Protein AF-A0A087TTB3-F1 (afdb_monomer)

Solvent-accessible surface area (backbone atoms only — not comparable to full-atom values): 8493 Å² total; per-residue (Å²): 136,81,89,88,79,89,84,83,78,87,80,83,87,81,91,74,94,68,97,67,87,77,75,78,73,73,73,84,65,72,71,76,80,82,55,79,74,49,55,67,72,63,52,69,73,44,97,72,84,51,72,76,58,62,71,29,44,90,64,84,72,95,67,77,92,67,62,81,82,71,54,82,77,71,82,74,89,53,65,51,75,45,59,45,86,87,81,62,46,74,76,45,75,53,63,60,77,79,79,76,83,78,82,81,81,79,84,81,82,86,82,86,81,133

Nearest PDB structures (foldseek):
  7ok7-assembly1_I  TM=8.679E-01  e=2.928E-04  Homo sapiens

Organism: Stegodyphus mimosarum (NCBI:txid407821)

Secondary structure (DSSP, 8-state):
------------------------------GGGGSPPPPHHHHHT-SS--HHHHTT--S--SS-SS-GGG-TT-----EEEEE-TTT--EEEEEEPPPPPPP------------

pLDDT: mean 76.35, std 22.62, range [35.94, 98.19]

Sequence (114 aa):
MSVVKNANVLNSSSKKKSGGI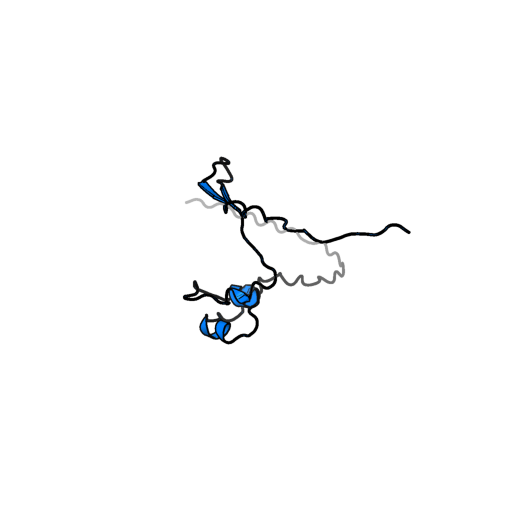LRQAKSRRDQSAESDPITEEELLQKDVITPDDVLRLNRVTENYLCSPEANVYDIDFTRFKIRDMETGTVLFEIAKPPPPPEDDDTDDRDQDQE

Foldseek 3Di:
DDDDDDDDDDDDDDDDDDDDPPPPPPPPPPPLPPDAADDLVNLLPDPDDDPSNVSSHPDDDPDDSDDPVVPPVPDDDFKDWDADPPPRHTPDIDGDDDDDDDPPPPDDDDDDDD

Mean predicted aligned error: 17.3 Å

Structure (mmCIF, N/CA/C/O backbone):
data_AF-A0A087TTB3-F1
#
_entry.id   AF-A0A087TTB3-F1
#
loop_
_atom_site.group_PDB
_atom_site.id
_atom_site.type_symbol
_atom_site.label_atom_id
_atom_site.label_alt_id
_atom_site.label_comp_id
_atom_site.label_asym_id
_atom_site.label_entity_id
_atom_site.label_seq_id
_atom_site.pdbx_PDB_ins_code
_atom_site.Cartn_x
_atom_site.Cartn_y
_atom_site.Cartn_z
_atom_site.occupancy
_atom_site.B_iso_or_equiv
_atom_site.auth_seq_id
_atom_site.auth_comp_id
_atom_site.auth_asym_id
_atom_site.auth_atom_id
_atom_site.pdbx_PDB_model_num
ATOM 1 N N . MET A 1 1 ? -15.311 41.468 -43.338 1.00 39.25 1 MET A N 1
ATOM 2 C CA . MET A 1 1 ? -16.358 41.334 -44.375 1.00 39.25 1 MET A CA 1
ATOM 3 C C . MET A 1 1 ? -16.418 39.875 -44.792 1.00 39.25 1 MET A C 1
ATOM 5 O O . MET A 1 1 ? -15.359 39.264 -44.837 1.00 39.25 1 MET A O 1
ATOM 9 N N . SER A 1 2 ? -17.633 39.376 -45.061 1.00 41.62 2 SER A N 1
ATOM 10 C CA . SER A 1 2 ? -17.994 37.995 -45.462 1.00 41.62 2 SER A CA 1
ATOM 11 C C . SER A 1 2 ? -17.975 37.002 -44.289 1.00 41.62 2 SER A C 1
ATOM 13 O O . SER A 1 2 ? -16.911 36.585 -43.864 1.00 41.62 2 SER A O 1
ATOM 15 N N . VAL A 1 3 ? -19.063 36.664 -43.580 1.00 45.19 3 VAL A N 1
ATOM 16 C CA . VAL A 1 3 ? -20.457 36.299 -43.935 1.00 45.19 3 VAL A CA 1
ATOM 17 C C . VAL A 1 3 ? -20.524 35.205 -44.996 1.00 45.19 3 VAL A C 1
ATOM 19 O O . VAL A 1 3 ? -20.258 35.509 -46.147 1.00 45.19 3 VAL A O 1
ATOM 22 N N . VAL A 1 4 ? -20.882 33.975 -44.596 1.00 41.38 4 VAL A N 1
ATOM 23 C CA . VAL A 1 4 ? -21.897 33.043 -45.159 1.00 41.38 4 VAL A CA 1
ATOM 24 C C . VAL A 1 4 ? -21.717 31.666 -44.482 1.00 41.38 4 VAL A C 1
ATOM 26 O O . VAL A 1 4 ? -20.588 31.296 -44.207 1.00 41.38 4 VAL A O 1
ATOM 29 N N . LYS A 1 5 ? -22.694 30.797 -44.205 1.00 47.00 5 LYS A N 1
ATOM 30 C CA . LYS A 1 5 ? -24.166 30.792 -44.208 1.00 47.00 5 LYS A CA 1
ATOM 31 C C . LYS A 1 5 ? -24.556 29.544 -43.391 1.00 47.00 5 LYS A C 1
ATOM 33 O O . LYS A 1 5 ? -24.145 28.442 -43.744 1.00 47.00 5 LYS A O 1
ATOM 38 N N . ASN A 1 6 ? -25.359 29.712 -42.342 1.00 36.62 6 ASN A N 1
ATOM 39 C CA . ASN A 1 6 ? -26.064 28.604 -41.697 1.00 36.62 6 ASN A CA 1
ATOM 40 C C . ASN A 1 6 ? -27.129 28.074 -42.663 1.00 36.62 6 ASN A C 1
ATOM 42 O O . ASN A 1 6 ? -28.019 28.823 -43.069 1.00 36.62 6 ASN A O 1
ATOM 46 N N . ALA A 1 7 ? -27.052 26.792 -43.010 1.00 46.09 7 ALA A N 1
ATOM 47 C CA . ALA A 1 7 ? -28.119 26.094 -43.712 1.00 46.09 7 ALA A CA 1
ATOM 48 C C . ALA A 1 7 ? -29.037 25.434 -42.678 1.00 46.09 7 ALA A C 1
ATOM 50 O O . ALA A 1 7 ? -28.731 24.391 -42.109 1.00 46.09 7 ALA A O 1
ATOM 51 N N . ASN A 1 8 ? -30.159 26.100 -42.423 1.00 40.03 8 ASN A N 1
ATOM 52 C CA . ASN A 1 8 ? -31.279 25.570 -41.668 1.00 40.03 8 ASN A CA 1
ATOM 53 C C . ASN A 1 8 ? -32.090 24.675 -42.620 1.00 40.03 8 ASN A C 1
ATOM 55 O O . ASN A 1 8 ? -32.730 25.187 -43.538 1.00 40.03 8 ASN A O 1
ATOM 59 N N . VAL A 1 9 ? -32.041 23.354 -42.442 1.00 45.38 9 VAL A N 1
ATOM 60 C CA . VAL A 1 9 ? -32.955 22.431 -43.129 1.00 45.38 9 VAL A CA 1
ATOM 61 C C . VAL A 1 9 ? -34.023 22.012 -42.129 1.00 45.38 9 VAL A C 1
ATOM 63 O O . VAL A 1 9 ? -33.831 21.118 -41.310 1.00 45.38 9 VAL A O 1
ATOM 66 N N . LEU A 1 10 ? -35.163 22.692 -42.209 1.00 42.84 10 LEU A N 1
ATOM 67 C CA . LEU A 1 10 ? -36.430 22.197 -41.693 1.00 42.84 10 LEU A CA 1
ATOM 68 C C . LEU A 1 10 ? -36.913 21.111 -42.658 1.00 42.84 10 LEU A C 1
ATOM 70 O O . LEU A 1 10 ? -37.182 21.409 -43.820 1.00 42.84 10 LEU A O 1
ATOM 74 N N . ASN A 1 11 ? -37.054 19.873 -42.186 1.00 35.94 11 ASN A N 1
ATOM 75 C CA . ASN A 1 11 ? -37.917 18.904 -42.850 1.00 35.94 11 ASN A CA 1
ATOM 76 C C . ASN A 1 11 ? -38.975 18.396 -41.872 1.00 35.94 11 ASN A C 1
ATOM 78 O O . ASN A 1 11 ? -38.688 17.926 -40.771 1.00 35.94 11 ASN A O 1
ATOM 82 N N . SER A 1 12 ? -40.215 18.559 -42.303 1.00 38.06 12 SER A N 1
ATOM 83 C CA . SER A 1 12 ? -41.445 18.291 -41.590 1.00 38.06 12 SER A CA 1
ATOM 84 C C . SER A 1 12 ? -41.844 16.816 -41.634 1.00 38.06 12 SER A C 1
ATOM 86 O O . SER A 1 12 ? -41.808 16.171 -42.676 1.00 38.06 12 SER A O 1
ATOM 88 N N . SER A 1 13 ? -42.381 16.371 -40.497 1.00 39.75 13 SER A N 1
ATOM 89 C CA . SER A 1 13 ? -43.510 15.443 -40.350 1.00 39.75 13 SER A CA 1
ATOM 90 C C . SER A 1 13 ? -43.408 14.017 -40.910 1.00 39.75 13 SER A C 1
ATOM 92 O O . SER A 1 13 ? -43.730 13.757 -42.063 1.00 39.75 13 SER A O 1
ATOM 94 N N . SER A 1 14 ? -43.283 13.059 -39.988 1.00 41.47 14 SER A N 1
ATOM 95 C CA . SER A 1 14 ? -44.150 11.873 -39.990 1.00 41.47 14 SER A CA 1
ATOM 96 C C . SER A 1 14 ? -44.328 11.336 -38.567 1.00 41.47 14 SER A C 1
ATOM 98 O O . SER A 1 14 ? -43.412 10.769 -37.974 1.00 41.47 14 SER A O 1
ATOM 100 N N . LYS A 1 15 ? -45.532 11.533 -38.013 1.00 49.19 15 LYS A N 1
ATOM 101 C CA . LYS A 1 15 ? -46.017 10.908 -36.776 1.00 49.19 15 LYS A CA 1
ATOM 102 C C . LYS A 1 15 ? -45.933 9.383 -36.899 1.00 49.19 15 LYS A C 1
ATOM 104 O O . LYS A 1 15 ? -46.606 8.809 -37.750 1.00 49.19 15 LYS A O 1
ATOM 109 N N . LYS A 1 16 ? -45.231 8.723 -35.977 1.00 41.28 16 LYS A N 1
ATOM 110 C CA . LYS A 1 16 ? -45.466 7.309 -35.655 1.00 41.28 16 LYS A CA 1
ATOM 111 C C . LYS A 1 16 ? -45.592 7.160 -34.143 1.00 41.28 16 LYS A C 1
ATOM 113 O O . LYS A 1 16 ? -44.628 7.310 -33.402 1.00 41.28 16 LYS A O 1
ATOM 118 N N . LYS A 1 17 ? -46.829 6.916 -33.697 1.00 49.69 17 LYS A N 1
ATOM 119 C CA . LYS A 1 17 ? -47.145 6.459 -32.344 1.00 49.69 17 LYS A CA 1
A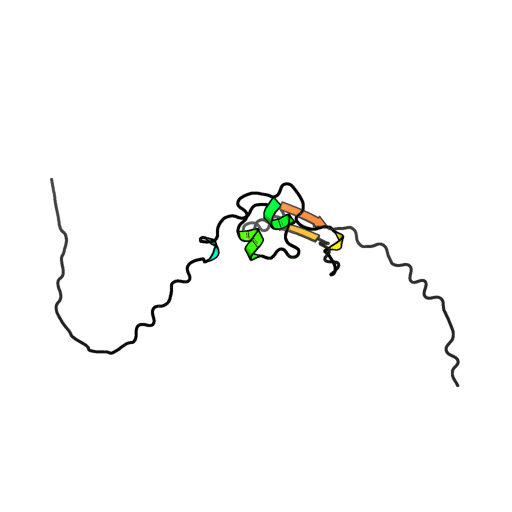TOM 120 C C . LYS A 1 17 ? -46.519 5.077 -32.170 1.00 49.69 17 LYS A C 1
ATOM 122 O O . LYS A 1 17 ? -46.918 4.136 -32.844 1.00 49.69 17 LYS A O 1
ATOM 127 N N . SER A 1 18 ? -45.556 4.979 -31.270 1.00 40.72 18 SER A N 1
ATOM 128 C CA . SER A 1 18 ? -45.022 3.723 -30.759 1.00 40.72 18 SER A CA 1
ATOM 129 C C . SER A 1 18 ? -44.840 3.935 -29.267 1.00 40.72 18 SER A C 1
ATOM 131 O O . SER A 1 18 ? -43.924 4.640 -28.849 1.00 40.72 18 SER A O 1
ATOM 133 N N . GLY A 1 19 ? -45.777 3.411 -28.476 1.00 51.91 19 GLY A N 1
ATOM 134 C CA . GLY A 1 19 ? -45.663 3.382 -27.025 1.00 51.91 19 GLY A CA 1
ATOM 135 C C . GLY A 1 19 ? -44.434 2.570 -26.640 1.00 51.91 19 GLY A C 1
ATOM 136 O O . GLY A 1 19 ? -44.459 1.347 -26.676 1.00 51.91 19 GLY A O 1
ATOM 137 N N . GLY A 1 20 ? -43.352 3.269 -26.313 1.00 45.38 20 GLY A N 1
ATOM 138 C CA . GLY A 1 20 ? -42.156 2.702 -25.717 1.00 45.38 20 GLY A CA 1
ATOM 139 C C . GLY A 1 20 ? -42.018 3.276 -24.320 1.00 45.38 20 GLY A C 1
ATOM 140 O O . GLY A 1 20 ? -41.787 4.472 -24.161 1.00 45.38 20 GLY A O 1
ATOM 141 N N . ILE A 1 21 ? -42.178 2.430 -23.307 1.00 58.22 21 ILE A N 1
ATOM 142 C CA . ILE A 1 21 ? -41.759 2.730 -21.940 1.00 58.22 21 ILE A CA 1
ATOM 143 C C . ILE A 1 21 ? -40.238 2.883 -22.004 1.00 58.22 21 ILE A C 1
ATOM 145 O O . ILE A 1 21 ? -39.507 1.891 -22.011 1.00 58.22 21 ILE A O 1
ATOM 149 N N . LEU A 1 22 ? -39.754 4.122 -22.119 1.00 55.34 22 LEU A N 1
ATOM 150 C CA . LEU A 1 22 ? -38.335 4.417 -22.006 1.00 55.34 22 LEU A CA 1
ATOM 151 C C . LEU A 1 22 ? -37.979 4.230 -20.533 1.00 55.34 22 LEU A C 1
ATOM 153 O O . LEU A 1 22 ? -38.153 5.126 -19.709 1.00 55.34 22 LEU A O 1
ATOM 157 N N . ARG A 1 23 ? -37.548 3.011 -20.194 1.00 59.44 23 ARG A N 1
ATOM 158 C CA . ARG A 1 23 ? -36.886 2.721 -18.926 1.00 59.44 23 ARG A CA 1
ATOM 159 C C . ARG A 1 23 ? -35.727 3.698 -18.840 1.00 59.44 23 ARG A C 1
ATOM 161 O O . ARG A 1 23 ? -34.784 3.617 -19.621 1.00 59.44 23 ARG A O 1
ATOM 168 N N . GLN A 1 24 ? -35.854 4.656 -17.935 1.00 54.28 24 GLN A N 1
ATOM 169 C CA . GLN A 1 24 ? -34.793 5.567 -17.565 1.00 54.28 24 GLN A CA 1
ATOM 170 C C . GLN A 1 24 ? -33.628 4.691 -17.101 1.00 54.28 24 GLN A C 1
ATOM 172 O O . GLN A 1 24 ? -33.636 4.163 -15.989 1.00 54.28 24 GLN A O 1
ATOM 177 N N . ALA A 1 25 ? -32.659 4.460 -17.986 1.00 52.91 25 ALA A N 1
ATOM 178 C CA . ALA A 1 25 ? -31.369 3.947 -17.586 1.00 52.91 25 ALA A CA 1
ATOM 179 C C . ALA A 1 25 ? -30.807 5.022 -16.660 1.00 52.91 25 ALA A C 1
ATOM 181 O O . ALA A 1 25 ? -30.363 6.077 -17.116 1.00 52.91 25 ALA A O 1
ATOM 182 N N . LYS A 1 26 ? -30.936 4.804 -15.345 1.00 56.72 26 LYS A N 1
ATOM 183 C CA . LYS A 1 26 ? -30.151 5.531 -14.359 1.00 56.72 26 LYS A CA 1
ATOM 184 C C . LYS A 1 26 ? -28.716 5.373 -14.830 1.00 56.72 26 LYS A C 1
ATOM 186 O O . LYS A 1 26 ? -28.171 4.271 -14.787 1.00 56.72 26 LYS A O 1
ATOM 191 N N . SER A 1 27 ? -28.174 6.465 -15.368 1.00 55.28 27 SER A N 1
ATOM 192 C CA . SER A 1 27 ? -26.745 6.650 -15.540 1.00 55.28 27 SER A CA 1
ATOM 193 C C . SER A 1 27 ? -26.102 6.066 -14.294 1.00 55.28 27 SER A C 1
ATOM 195 O O . SER A 1 27 ? -26.502 6.428 -13.180 1.00 55.28 27 SER A O 1
ATOM 197 N N . ARG A 1 28 ? -25.217 5.087 -14.490 1.00 57.00 28 ARG A N 1
ATOM 198 C CA . ARG A 1 28 ? -24.336 4.576 -13.449 1.00 57.00 28 ARG A CA 1
ATOM 199 C C . ARG A 1 28 ? -23.440 5.748 -13.063 1.00 57.00 28 ARG A C 1
ATOM 201 O O . ARG A 1 28 ? -22.332 5.877 -13.561 1.00 57.00 28 ARG A O 1
ATOM 208 N N . ARG A 1 29 ? -23.999 6.668 -12.273 1.00 56.31 29 ARG A N 1
ATOM 209 C CA . ARG A 1 29 ? -23.241 7.659 -11.537 1.00 56.31 29 ARG A CA 1
ATOM 210 C C . ARG A 1 29 ? -22.288 6.846 -10.690 1.00 56.31 29 ARG A C 1
ATOM 212 O O . ARG A 1 29 ? -22.721 5.932 -9.987 1.00 56.31 29 ARG A O 1
ATOM 219 N N . ASP A 1 30 ? -21.018 7.142 -10.872 1.00 57.88 30 ASP A N 1
ATOM 220 C CA . ASP A 1 30 ? -19.950 6.746 -9.985 1.00 57.88 30 ASP A CA 1
ATOM 221 C C . ASP A 1 30 ? -20.378 7.119 -8.557 1.00 57.88 30 ASP A C 1
ATOM 223 O O . ASP A 1 30 ? -20.437 8.293 -8.203 1.00 57.88 30 ASP A O 1
ATOM 227 N N . GLN A 1 31 ? -20.856 6.133 -7.792 1.00 55.78 31 GLN A N 1
ATOM 228 C CA . GLN A 1 31 ? -21.382 6.342 -6.436 1.00 55.78 31 GLN A CA 1
ATOM 229 C C . GLN A 1 31 ? -20.258 6.631 -5.434 1.00 55.78 31 GLN A C 1
ATOM 231 O O . GLN A 1 31 ? -20.548 6.963 -4.292 1.00 55.78 31 GLN A O 1
ATOM 236 N N . SER A 1 32 ? -18.997 6.540 -5.864 1.00 56.09 32 SER A N 1
ATOM 237 C CA . SER A 1 32 ? -17.826 6.817 -5.033 1.00 56.09 32 SER A CA 1
ATOM 238 C C . SER A 1 32 ? -17.635 8.310 -4.728 1.00 56.09 32 SER A C 1
ATOM 240 O O . SER A 1 32 ? -17.012 8.653 -3.730 1.00 56.09 32 SER A O 1
ATOM 242 N N . ALA A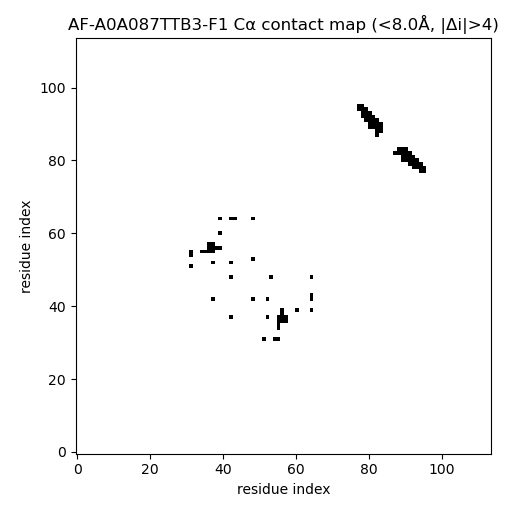 1 33 ? -18.199 9.208 -5.545 1.00 56.59 33 ALA A N 1
ATOM 243 C CA . ALA A 1 33 ? -17.944 10.647 -5.445 1.00 56.59 33 ALA A CA 1
ATOM 244 C C . ALA A 1 33 ? -18.903 11.423 -4.513 1.00 56.59 33 ALA A C 1
ATOM 246 O O . ALA A 1 33 ? -18.696 12.613 -4.302 1.00 56.59 33 ALA A O 1
ATOM 247 N N . GLU A 1 34 ? -19.946 10.786 -3.966 1.00 61.66 34 GLU A N 1
ATOM 248 C CA . GLU A 1 34 ? -21.002 11.449 -3.167 1.00 61.66 34 GLU A CA 1
ATOM 249 C C . GLU A 1 34 ? -21.028 10.983 -1.697 1.00 61.66 34 GLU A C 1
ATOM 251 O O . GLU A 1 34 ? -22.041 11.115 -1.013 1.00 61.66 34 GLU A O 1
ATOM 256 N N . SER A 1 35 ? -19.941 10.391 -1.203 1.00 74.94 35 SER A N 1
ATOM 257 C CA . SER A 1 35 ? -19.778 10.057 0.216 1.00 74.94 35 SER A CA 1
ATOM 258 C C . SER A 1 35 ? -18.736 10.966 0.850 1.00 74.94 35 SER A C 1
ATOM 260 O O . SER A 1 35 ? -17.658 11.139 0.281 1.00 74.94 35 SER A O 1
ATOM 262 N N . ASP A 1 36 ? -19.045 11.508 2.030 1.00 86.62 36 ASP A N 1
ATOM 263 C CA . ASP A 1 36 ? -18.136 12.395 2.757 1.00 86.62 36 ASP A CA 1
ATOM 264 C C . ASP A 1 36 ? -16.761 11.731 2.961 1.00 86.62 36 ASP A C 1
ATOM 266 O O . ASP A 1 36 ? -16.702 10.521 3.232 1.00 86.62 36 ASP A O 1
ATOM 270 N N . PRO A 1 37 ? -15.653 12.483 2.826 1.00 91.50 37 PRO A N 1
ATOM 271 C CA . PRO A 1 37 ? -14.315 11.950 3.057 1.00 91.50 37 PRO A CA 1
ATOM 272 C C . PRO A 1 37 ? -14.192 11.446 4.498 1.00 91.50 37 PRO A C 1
ATOM 274 O O . PRO A 1 37 ? -14.705 12.079 5.418 1.00 91.50 37 PRO A O 1
ATOM 277 N N . ILE A 1 38 ? -13.517 10.312 4.679 1.00 94.69 38 ILE A N 1
ATOM 278 C CA . ILE A 1 38 ? -13.256 9.705 5.993 1.00 94.69 38 ILE A CA 1
ATOM 279 C C . ILE A 1 38 ? -11.812 9.988 6.410 1.00 94.69 38 ILE A C 1
ATOM 281 O O . ILE A 1 38 ? -10.926 10.050 5.551 1.00 94.69 38 ILE A O 1
ATOM 285 N N . THR A 1 39 ? -11.563 10.192 7.703 1.00 95.56 39 THR A N 1
ATOM 286 C CA . THR A 1 39 ? -10.198 10.366 8.223 1.00 95.56 39 THR A CA 1
ATOM 287 C C . THR A 1 39 ? -9.587 9.036 8.663 1.00 95.56 39 THR A C 1
ATOM 289 O O . THR A 1 39 ? -10.288 8.052 8.899 1.00 95.56 39 THR A O 1
ATOM 292 N N . GLU A 1 40 ? -8.258 8.987 8.767 1.00 96.19 40 GLU A N 1
ATOM 293 C CA . GLU A 1 40 ? -7.548 7.805 9.272 1.00 96.19 40 GLU A CA 1
ATOM 294 C C . GLU A 1 40 ? -7.980 7.459 10.702 1.00 96.19 40 GLU A C 1
ATOM 296 O O . GLU A 1 40 ? -8.197 6.290 11.012 1.00 96.19 40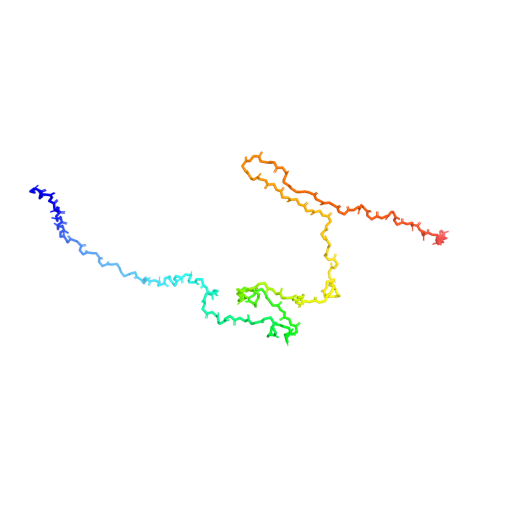 GLU A O 1
ATOM 301 N N . GLU A 1 41 ? -8.176 8.465 11.558 1.00 94.62 41 GLU A N 1
ATOM 302 C CA . GLU A 1 41 ? -8.600 8.266 12.945 1.00 94.62 41 GLU A CA 1
ATOM 303 C C . GLU A 1 41 ? -9.968 7.586 13.018 1.00 94.62 41 GLU A C 1
ATOM 305 O O . GLU A 1 41 ? -10.167 6.708 13.852 1.00 94.62 41 GLU A O 1
ATOM 310 N N . GLU A 1 42 ? -10.894 7.952 12.128 1.00 94.81 42 GLU A N 1
ATOM 311 C CA . GLU A 1 42 ? -12.213 7.323 12.040 1.00 94.81 42 GLU A CA 1
ATOM 312 C C . GLU A 1 42 ? -12.113 5.858 11.605 1.00 94.81 42 GLU A C 1
ATOM 314 O O . GLU A 1 42 ? -12.836 5.017 12.137 1.00 94.81 42 GLU A O 1
ATOM 319 N N . LEU A 1 43 ? -11.202 5.533 10.681 1.00 95.69 43 LEU A N 1
ATOM 320 C CA . LEU A 1 43 ? -10.962 4.153 10.248 1.00 95.69 43 LEU A CA 1
ATOM 321 C C . LEU A 1 43 ? -10.355 3.292 11.349 1.00 95.69 43 LEU A C 1
ATOM 323 O O . LEU A 1 43 ? -10.762 2.145 11.509 1.00 95.69 43 LEU A O 1
ATOM 327 N N . LEU A 1 44 ? -9.424 3.845 12.125 1.00 94.19 44 LEU A N 1
ATOM 328 C CA . LEU A 1 44 ? -8.770 3.135 13.226 1.00 94.19 44 LEU A CA 1
ATOM 329 C C . LEU A 1 44 ? -9.721 2.814 14.389 1.00 94.19 44 LEU A C 1
ATOM 331 O O . LEU A 1 44 ? -9.416 1.941 15.195 1.00 94.19 44 LEU A O 1
ATOM 335 N N . GLN A 1 45 ? -10.871 3.490 14.486 1.00 94.25 45 GLN A N 1
ATOM 336 C CA . GLN A 1 45 ? -11.923 3.141 15.451 1.00 94.25 45 GLN A CA 1
ATOM 337 C C . GLN A 1 45 ? -12.841 2.008 14.968 1.00 94.25 45 GLN A C 1
ATOM 339 O O . GLN A 1 45 ? -13.714 1.574 15.720 1.00 94.25 45 GLN A O 1
ATOM 344 N N . LYS A 1 46 ? -12.703 1.542 13.720 1.00 93.50 46 LYS A N 1
ATOM 345 C CA . LYS A 1 46 ? -13.534 0.464 13.174 1.00 93.50 46 LYS A CA 1
ATOM 346 C C . LYS A 1 46 ? -12.877 -0.891 13.409 1.00 93.50 46 LYS A C 1
ATOM 348 O O . LYS A 1 46 ? -11.699 -1.070 13.127 1.00 93.50 46 LYS A O 1
ATOM 353 N N . ASP A 1 47 ? -13.688 -1.876 13.790 1.00 92.62 47 ASP A N 1
ATOM 354 C CA . ASP A 1 47 ? -13.234 -3.270 13.901 1.00 92.62 47 ASP A CA 1
ATOM 355 C C . ASP A 1 47 ? -12.876 -3.877 12.534 1.00 92.62 47 ASP A C 1
ATOM 357 O O . ASP A 1 47 ? -11.988 -4.718 12.421 1.00 92.62 47 ASP A O 1
ATOM 361 N N . VAL A 1 48 ? -13.595 -3.469 11.481 1.00 95.62 48 VAL A N 1
ATOM 362 C CA . VAL A 1 48 ? -13.414 -3.967 10.113 1.00 95.62 48 VAL A CA 1
ATOM 363 C C . VAL A 1 48 ? -13.372 -2.792 9.145 1.00 95.62 48 VAL A C 1
ATOM 365 O O . VAL A 1 48 ? -14.318 -2.002 9.056 1.00 95.62 48 VAL A O 1
ATOM 368 N N . ILE A 1 49 ? -12.281 -2.719 8.387 1.00 96.75 49 ILE A N 1
ATOM 369 C CA . ILE A 1 49 ? -12.077 -1.746 7.314 1.00 96.75 49 ILE A CA 1
ATOM 370 C C . ILE A 1 49 ? -12.425 -2.412 5.985 1.00 96.75 49 ILE A C 1
ATOM 372 O O . ILE A 1 49 ? -11.922 -3.485 5.653 1.00 96.75 49 ILE A O 1
ATOM 376 N N . THR A 1 50 ? -13.311 -1.777 5.227 1.00 96.19 50 THR A N 1
ATOM 377 C CA . THR A 1 50 ? -13.812 -2.283 3.945 1.00 96.19 50 THR A CA 1
ATOM 378 C C . THR A 1 50 ? -13.187 -1.531 2.763 1.00 96.19 50 THR A C 1
ATOM 380 O O . THR A 1 50 ? -12.624 -0.450 2.944 1.00 96.19 50 THR A O 1
ATOM 383 N N . PRO A 1 51 ? -13.299 -2.046 1.525 1.00 96.56 51 PRO A N 1
ATOM 384 C CA . PRO A 1 51 ? -12.845 -1.318 0.339 1.00 96.56 51 PRO A CA 1
ATOM 385 C C . PRO A 1 51 ? -13.494 0.067 0.192 1.00 96.56 51 PRO A C 1
ATOM 387 O O . PRO A 1 51 ? -12.811 1.029 -0.145 1.00 96.56 51 PRO A O 1
ATOM 390 N N . ASP A 1 52 ? -14.788 0.188 0.498 1.00 94.94 52 ASP A N 1
ATOM 391 C CA . ASP A 1 52 ? -15.519 1.459 0.390 1.00 94.94 52 ASP A CA 1
ATOM 392 C C . ASP A 1 52 ? -15.009 2.508 1.386 1.00 94.94 52 ASP A C 1
ATOM 394 O O . ASP A 1 52 ? -15.038 3.706 1.106 1.00 94.94 52 ASP A O 1
ATOM 398 N N . 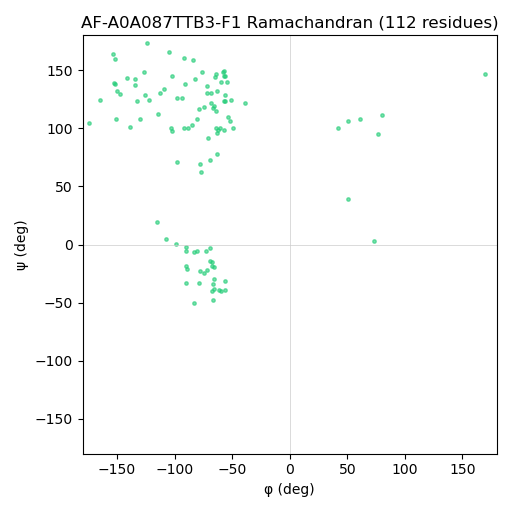ASP A 1 53 ? -14.502 2.064 2.536 1.00 94.44 53 ASP A N 1
ATOM 399 C CA . ASP A 1 53 ? -13.906 2.948 3.531 1.00 94.44 53 ASP A CA 1
ATOM 400 C C . ASP A 1 53 ? -12.614 3.587 3.013 1.00 94.44 53 ASP A C 1
ATOM 402 O O . ASP A 1 53 ? -12.445 4.802 3.083 1.00 94.44 53 ASP A O 1
ATOM 406 N N . VAL A 1 54 ? -11.711 2.788 2.439 1.00 95.81 54 VAL A N 1
ATOM 407 C CA . VAL A 1 54 ? -10.407 3.288 1.971 1.00 95.81 54 VAL A CA 1
ATOM 408 C C . VAL A 1 54 ? -10.507 4.093 0.677 1.00 95.81 54 VAL A C 1
ATOM 410 O O . VAL A 1 54 ? -9.675 4.964 0.438 1.00 95.81 54 VAL A O 1
ATOM 413 N N . LEU A 1 55 ? -11.545 3.870 -0.136 1.00 95.88 55 LEU A N 1
ATOM 414 C CA . LEU A 1 55 ? -11.817 4.683 -1.329 1.00 95.88 55 LEU A CA 1
ATOM 415 C C . LEU A 1 55 ? -12.196 6.133 -0.992 1.00 95.88 55 LEU A C 1
ATOM 417 O O . LEU A 1 55 ? -12.086 7.007 -1.849 1.00 95.88 55 LEU A O 1
ATOM 421 N N . ARG A 1 56 ? -12.617 6.396 0.250 1.00 94.69 56 ARG A N 1
ATOM 422 C CA . ARG A 1 56 ? -12.995 7.729 0.742 1.00 94.69 56 ARG A CA 1
ATOM 423 C C . ARG A 1 56 ? -11.827 8.505 1.358 1.00 94.69 56 ARG A C 1
ATOM 425 O O . ARG A 1 56 ? -12.018 9.651 1.771 1.00 94.69 56 ARG A O 1
ATOM 432 N N . LEU A 1 57 ? -10.632 7.911 1.433 1.00 95.44 57 LEU A N 1
ATOM 433 C CA . LEU A 1 57 ? -9.428 8.592 1.907 1.00 95.44 57 LEU A CA 1
ATOM 434 C C . LEU A 1 57 ? -8.946 9.608 0.868 1.00 95.44 57 LEU A C 1
ATOM 436 O O . LEU A 1 57 ? -8.775 9.301 -0.309 1.00 95.44 57 LEU A O 1
ATOM 440 N N . ASN A 1 58 ? -8.680 10.832 1.319 1.00 95.50 58 ASN A N 1
ATOM 441 C CA . ASN A 1 58 ? -8.191 11.919 0.465 1.00 95.50 58 ASN A CA 1
ATOM 442 C C . ASN A 1 58 ? -6.671 12.129 0.533 1.00 95.50 58 ASN A C 1
ATOM 444 O O . ASN A 1 58 ? -6.141 13.043 -0.100 1.00 95.50 58 ASN A O 1
ATOM 448 N N . ARG A 1 59 ? -5.976 11.316 1.328 1.00 94.88 59 ARG A N 1
ATOM 449 C CA . ARG A 1 59 ? -4.540 11.407 1.583 1.00 94.88 59 ARG A CA 1
ATOM 450 C C . ARG A 1 59 ? -3.984 10.036 1.959 1.00 94.88 59 ARG A C 1
ATOM 452 O O . ARG A 1 59 ? -4.741 9.133 2.304 1.00 94.88 59 ARG A O 1
ATOM 459 N N . VAL A 1 60 ? -2.661 9.909 1.898 1.00 97.12 60 VAL A N 1
ATOM 460 C CA . VAL A 1 60 ? -1.949 8.748 2.449 1.00 97.12 60 VAL A CA 1
ATOM 461 C C . VAL A 1 60 ? -2.135 8.688 3.965 1.00 97.12 60 VAL A C 1
ATOM 463 O O . VAL A 1 60 ? -2.233 9.735 4.604 1.00 97.12 60 VAL A O 1
ATOM 466 N N . THR A 1 61 ? -2.182 7.480 4.520 1.00 97.38 61 THR A N 1
ATOM 467 C CA . THR A 1 61 ? -2.222 7.284 5.971 1.00 97.38 61 THR A CA 1
ATOM 468 C C . THR A 1 61 ? -0.837 7.502 6.574 1.00 97.38 61 THR A C 1
ATOM 470 O O . THR A 1 61 ? 0.185 7.246 5.930 1.00 97.38 61 THR A O 1
ATOM 473 N N . GLU A 1 62 ? -0.799 7.992 7.807 1.00 97.06 62 GLU A N 1
ATOM 474 C CA . GLU A 1 62 ? 0.419 8.144 8.597 1.00 97.06 62 GLU A CA 1
ATOM 475 C C . GLU A 1 62 ? 0.848 6.803 9.204 1.00 97.06 62 GLU A C 1
ATOM 477 O O . GLU A 1 62 ? 2.045 6.530 9.304 1.00 97.06 62 GLU A O 1
ATOM 482 N N . ASN A 1 63 ? -0.114 5.940 9.552 1.00 96.12 63 ASN A N 1
ATOM 483 C CA . ASN A 1 63 ? 0.131 4.629 10.146 1.00 96.12 63 ASN A CA 1
ATOM 484 C C . ASN A 1 63 ? -0.518 3.488 9.345 1.00 96.12 63 ASN A C 1
ATOM 486 O O . ASN A 1 63 ? -1.264 3.686 8.380 1.00 96.12 63 ASN A O 1
ATOM 490 N N . TYR A 1 64 ? -0.209 2.254 9.755 1.00 96.62 64 TYR A N 1
ATOM 491 C CA . TYR A 1 64 ? -0.879 1.061 9.247 1.00 96.62 64 TYR A CA 1
ATOM 492 C C . TYR A 1 64 ? -2.306 0.972 9.789 1.00 96.62 64 TYR A C 1
ATOM 494 O O . TYR A 1 64 ? -2.544 1.146 10.981 1.00 96.62 64 TYR A O 1
ATOM 502 N N . LEU A 1 65 ? -3.242 0.623 8.908 1.00 96.88 65 LEU A N 1
ATOM 503 C CA . LEU A 1 65 ? -4.655 0.441 9.243 1.00 96.88 65 LEU A CA 1
ATOM 504 C C . LEU A 1 65 ? -4.972 -0.928 9.876 1.00 96.88 65 LEU A C 1
ATOM 506 O O . LEU A 1 65 ? -6.107 -1.177 10.267 1.00 96.88 65 LEU A O 1
ATOM 510 N N . CYS A 1 66 ? -3.996 -1.836 9.951 1.00 96.19 66 CYS A N 1
ATOM 511 C CA . CYS A 1 66 ? -4.128 -3.134 10.610 1.00 96.19 66 CYS A CA 1
ATOM 512 C C . CYS A 1 66 ? -2.772 -3.610 11.143 1.00 96.19 66 CYS A C 1
ATOM 514 O O . CYS A 1 66 ? -1.720 -3.140 10.700 1.00 96.19 66 CYS A O 1
ATOM 516 N N . SER A 1 67 ? -2.800 -4.535 12.102 1.00 95.75 67 SER A N 1
ATOM 517 C CA . SER A 1 67 ? -1.593 -5.174 12.620 1.00 95.75 67 SER A CA 1
ATOM 518 C C . SER A 1 67 ? -1.165 -6.357 11.733 1.00 95.75 67 SER A C 1
ATOM 520 O O . SER A 1 67 ? -1.998 -6.906 11.005 1.00 95.75 67 SER A O 1
ATOM 522 N N . PRO A 1 68 ? 0.109 -6.792 11.776 1.00 96.44 68 PRO A N 1
ATOM 523 C CA . PRO A 1 68 ? 0.574 -7.956 11.016 1.00 96.44 68 PRO A CA 1
ATOM 524 C C . PRO A 1 68 ? -0.210 -9.242 11.314 1.00 96.44 68 PRO A C 1
ATOM 526 O O . PRO A 1 68 ? -0.405 -10.067 10.425 1.00 96.44 68 PRO A O 1
ATOM 529 N N . GLU A 1 69 ? -0.708 -9.392 12.543 1.00 97.12 69 GLU A N 1
ATOM 530 C CA . GLU A 1 69 ? -1.496 -10.545 12.995 1.00 97.12 69 GLU A CA 1
ATOM 531 C C . GLU A 1 69 ? -2.870 -10.636 12.309 1.00 97.12 69 GLU A C 1
ATOM 533 O O . GLU A 1 69 ? -3.503 -11.689 12.337 1.00 97.12 69 GLU A O 1
ATOM 538 N N . ALA A 1 70 ? -3.335 -9.563 11.655 1.00 96.25 70 ALA A N 1
ATOM 539 C CA . ALA A 1 70 ? -4.564 -9.584 10.864 1.00 96.25 70 ALA A CA 1
ATOM 540 C C . ALA A 1 70 ? -4.436 -10.424 9.576 1.00 96.25 70 ALA A C 1
ATOM 542 O O . ALA A 1 70 ? -5.451 -10.768 8.965 1.00 96.25 70 ALA A O 1
ATOM 543 N N . ASN A 1 71 ? -3.214 -10.787 9.161 1.00 97.06 71 ASN A N 1
ATOM 544 C CA . ASN A 1 71 ? -2.967 -11.683 8.031 1.00 97.06 71 ASN A CA 1
ATOM 545 C C . ASN A 1 71 ? -3.222 -13.157 8.396 1.00 97.06 71 ASN A C 1
ATOM 547 O O . ASN A 1 71 ? -2.331 -13.994 8.331 1.00 97.06 71 ASN A O 1
ATOM 551 N N . VAL A 1 72 ? -4.463 -13.491 8.748 1.00 97.75 72 VAL A N 1
ATOM 552 C CA . VAL A 1 72 ? -4.879 -14.852 9.148 1.00 97.75 72 VAL A CA 1
ATOM 553 C C . VAL A 1 72 ? -4.872 -15.880 8.007 1.00 97.75 72 VAL A C 1
ATOM 555 O O . VAL A 1 72 ? -5.198 -17.044 8.221 1.00 97.75 72 VAL A O 1
ATOM 558 N N . TYR A 1 73 ? -4.561 -15.441 6.786 1.00 97.81 73 TYR A N 1
ATOM 559 C CA . TYR A 1 73 ? -4.477 -16.279 5.589 1.00 97.81 73 TYR A CA 1
ATOM 560 C C . TYR A 1 73 ? -3.035 -16.498 5.126 1.00 97.81 73 TYR A C 1
ATOM 562 O O . TYR A 1 73 ? -2.838 -17.063 4.051 1.00 97.81 73 TYR A O 1
ATOM 570 N N . ASP A 1 74 ? -2.053 -16.002 5.887 1.00 95.81 74 ASP A N 1
ATOM 571 C CA . ASP A 1 74 ? -0.625 -16.126 5.590 1.00 95.81 74 ASP A CA 1
ATOM 572 C C . ASP A 1 74 ? -0.278 -15.697 4.154 1.00 95.81 74 ASP A C 1
ATOM 574 O O . ASP A 1 74 ? 0.542 -16.303 3.461 1.00 95.81 74 ASP A O 1
ATOM 578 N N . ILE A 1 75 ? -0.928 -14.627 3.678 1.00 96.88 75 ILE A N 1
ATOM 579 C CA . ILE A 1 75 ? -0.661 -14.076 2.351 1.00 96.88 75 ILE A CA 1
ATOM 580 C C . ILE A 1 75 ? 0.758 -13.525 2.354 1.00 96.88 75 ILE A C 1
ATOM 582 O O . ILE A 1 75 ? 1.057 -12.590 3.099 1.00 96.88 75 ILE A O 1
ATOM 586 N N . ASP A 1 76 ? 1.604 -14.075 1.486 1.00 95.69 76 ASP A N 1
ATOM 587 C CA . ASP A 1 76 ? 2.977 -13.624 1.337 1.00 95.69 76 ASP A CA 1
ATOM 588 C C . ASP A 1 76 ? 3.334 -13.253 -0.107 1.00 95.69 76 ASP A C 1
ATOM 590 O O . ASP A 1 76 ? 3.159 -14.027 -1.053 1.00 95.69 76 ASP A O 1
ATOM 594 N N . PHE A 1 77 ? 3.889 -12.054 -0.284 1.00 95.69 77 PHE A N 1
ATOM 595 C CA . PHE A 1 77 ? 4.405 -11.600 -1.570 1.00 95.69 77 PHE A CA 1
ATOM 596 C C . PHE A 1 77 ? 5.838 -12.106 -1.760 1.00 95.69 77 PHE A C 1
ATOM 598 O O . PHE A 1 77 ? 6.796 -11.557 -1.214 1.00 95.69 77 PHE A O 1
ATOM 605 N N . THR A 1 78 ? 6.000 -13.144 -2.581 1.00 96.38 78 THR A N 1
ATOM 606 C CA . THR A 1 78 ? 7.305 -13.782 -2.831 1.00 96.38 78 THR A CA 1
ATOM 607 C C . THR A 1 78 ? 8.081 -13.164 -3.991 1.00 96.38 78 THR A C 1
ATOM 609 O O . THR A 1 78 ? 9.301 -13.311 -4.062 1.00 96.38 78 THR A O 1
ATOM 612 N N . ARG A 1 79 ? 7.408 -12.457 -4.908 1.00 96.81 79 ARG A N 1
ATOM 613 C CA . ARG A 1 79 ? 8.034 -11.813 -6.072 1.00 96.81 79 ARG A CA 1
ATOM 614 C C . ARG A 1 79 ? 7.252 -10.583 -6.514 1.00 96.81 79 ARG A C 1
ATOM 616 O O . ARG A 1 79 ? 6.029 -10.621 -6.605 1.00 96.81 79 ARG A O 1
ATOM 623 N N . PHE A 1 80 ? 7.967 -9.518 -6.861 1.00 97.81 80 PHE A N 1
ATOM 624 C CA . PHE A 1 80 ? 7.400 -8.283 -7.398 1.00 97.81 80 PHE A CA 1
ATOM 625 C C . PHE A 1 80 ? 8.199 -7.814 -8.615 1.00 97.81 80 PHE A C 1
ATOM 627 O O . PHE A 1 80 ? 9.429 -7.877 -8.625 1.00 97.81 80 PHE A O 1
ATOM 634 N N . LYS A 1 81 ? 7.493 -7.367 -9.659 1.00 97.44 81 LYS A N 1
ATOM 635 C CA . LYS A 1 81 ? 8.094 -6.979 -10.937 1.00 97.44 81 LYS A CA 1
ATOM 636 C C . LYS A 1 81 ? 7.319 -5.850 -11.606 1.00 97.44 81 LYS A C 1
ATOM 638 O O . LYS A 1 81 ? 6.117 -5.975 -11.824 1.00 97.44 81 LYS A O 1
ATOM 643 N N . ILE A 1 82 ? 8.034 -4.805 -12.017 1.00 98.12 82 ILE A N 1
ATOM 644 C CA . ILE A 1 82 ? 7.512 -3.704 -12.833 1.00 98.12 82 ILE A CA 1
ATOM 645 C C . ILE A 1 82 ? 8.181 -3.761 -14.204 1.00 98.12 82 ILE A C 1
ATOM 647 O O . ILE A 1 82 ? 9.409 -3.842 -14.307 1.00 98.12 82 ILE A O 1
ATOM 651 N N . ARG A 1 83 ? 7.373 -3.697 -15.265 1.00 98.19 83 ARG A N 1
ATOM 652 C CA . ARG A 1 83 ? 7.853 -3.567 -16.643 1.00 98.19 83 ARG A CA 1
ATOM 653 C C . ARG A 1 83 ? 7.190 -2.389 -17.333 1.00 98.19 83 ARG A C 1
ATOM 655 O O . ARG A 1 83 ? 6.021 -2.103 -17.080 1.00 98.19 83 ARG A O 1
ATOM 662 N N . ASP A 1 84 ? 7.925 -1.778 -18.244 1.00 98.19 84 ASP A N 1
ATOM 663 C CA . ASP A 1 84 ? 7.336 -0.920 -19.258 1.00 98.19 84 ASP A CA 1
ATOM 664 C C . ASP A 1 84 ? 6.505 -1.779 -20.231 1.00 98.19 84 ASP A C 1
ATOM 666 O O . ASP A 1 84 ? 6.960 -2.823 -20.705 1.00 98.19 84 ASP A O 1
ATOM 670 N N . MET A 1 85 ? 5.265 -1.365 -20.492 1.00 97.06 85 MET A N 1
ATOM 671 C CA . MET A 1 85 ? 4.330 -2.087 -21.356 1.00 97.06 85 MET A CA 1
ATOM 672 C C . MET A 1 85 ? 4.606 -1.886 -22.847 1.00 97.06 85 MET A C 1
ATOM 674 O O . MET A 1 85 ? 4.217 -2.749 -23.631 1.00 97.06 85 MET A O 1
ATOM 678 N N . GLU A 1 86 ? 5.274 -0.799 -23.243 1.00 97.75 86 GLU A N 1
ATOM 679 C CA . GLU A 1 86 ? 5.597 -0.544 -24.651 1.00 97.75 86 GLU A CA 1
ATOM 680 C C . GLU A 1 86 ? 6.861 -1.295 -25.076 1.00 97.75 86 GLU A C 1
ATOM 682 O O . GLU A 1 86 ? 6.857 -2.015 -26.073 1.00 97.75 86 GLU A O 1
ATOM 687 N N . THR A 1 87 ? 7.942 -1.166 -24.302 1.00 97.94 87 THR A N 1
ATOM 688 C CA . THR A 1 87 ? 9.235 -1.786 -24.639 1.00 97.94 87 THR A CA 1
ATOM 689 C C . THR A 1 87 ? 9.409 -3.194 -24.072 1.00 97.94 87 T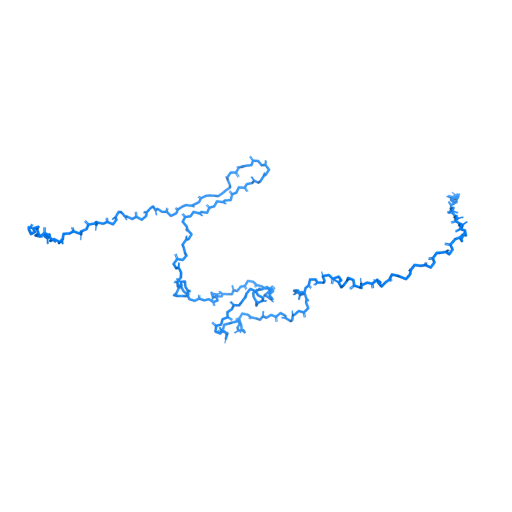HR A C 1
ATOM 691 O O . THR A 1 87 ? 10.290 -3.933 -24.507 1.00 97.94 87 THR A O 1
ATOM 694 N N . GLY A 1 88 ? 8.612 -3.571 -23.068 1.00 96.38 88 GLY A N 1
ATOM 695 C CA . GLY A 1 88 ? 8.808 -4.804 -22.303 1.00 96.38 88 GLY A CA 1
ATOM 696 C C . GLY A 1 88 ? 9.999 -4.756 -21.339 1.00 96.38 88 GLY A C 1
ATOM 697 O O . GLY A 1 88 ? 10.278 -5.758 -20.675 1.00 96.38 88 GLY A O 1
ATOM 698 N N . THR A 1 89 ? 10.697 -3.620 -21.238 1.00 97.81 89 THR A N 1
ATOM 699 C CA . THR A 1 89 ? 11.874 -3.464 -20.376 1.00 97.81 89 THR A CA 1
ATOM 700 C C . THR A 1 89 ? 11.490 -3.647 -18.912 1.00 97.81 89 THR A C 1
ATOM 702 O O . THR A 1 89 ? 10.524 -3.055 -18.429 1.00 97.81 89 THR A O 1
ATOM 705 N N . VAL A 1 90 ? 12.260 -4.459 -18.185 1.00 97.88 90 VAL A N 1
ATOM 706 C CA . VAL A 1 90 ? 12.078 -4.647 -16.741 1.00 97.88 90 VAL A CA 1
ATOM 707 C C . VAL A 1 90 ? 12.694 -3.460 -16.011 1.00 97.88 90 VAL A C 1
ATOM 709 O O . VAL A 1 90 ? 13.899 -3.244 -16.093 1.00 97.88 90 VAL A O 1
ATOM 712 N N . LEU A 1 91 ? 11.860 -2.699 -15.305 1.00 97.94 91 LEU A N 1
ATOM 713 C CA . LEU A 1 91 ? 12.279 -1.507 -14.564 1.00 97.94 91 LEU A CA 1
ATOM 714 C C . LEU A 1 91 ? 12.673 -1.843 -13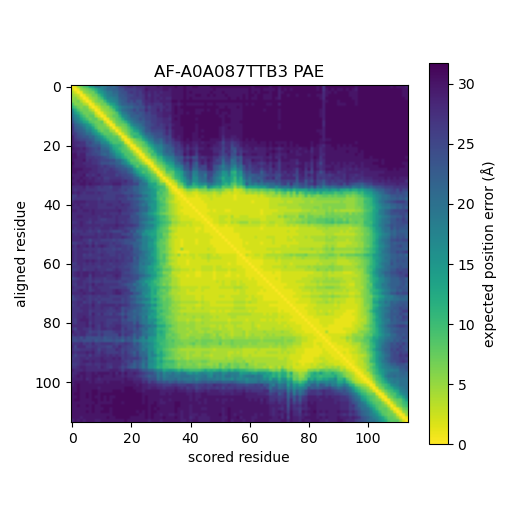.123 1.00 97.94 91 LEU A C 1
ATOM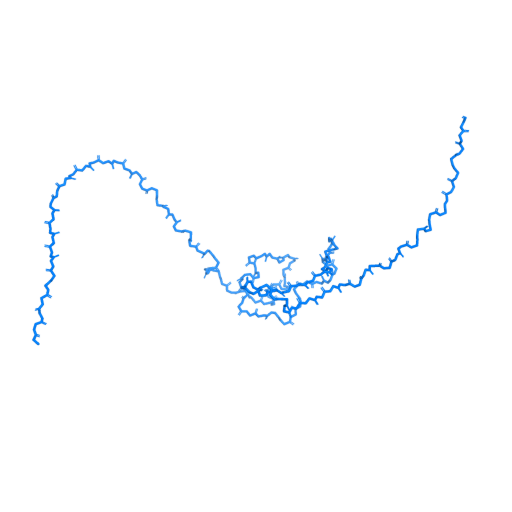 716 O O . LEU A 1 91 ? 13.565 -1.217 -12.560 1.00 97.94 91 LEU A O 1
ATOM 720 N N . PHE A 1 92 ? 12.007 -2.833 -12.529 1.00 98.19 92 PHE A N 1
ATOM 721 C CA . PHE A 1 92 ? 12.269 -3.286 -11.168 1.00 98.19 92 PHE A CA 1
ATOM 722 C C . PHE A 1 92 ? 11.878 -4.754 -11.019 1.00 98.19 92 PHE A C 1
ATOM 724 O O . PHE A 1 92 ? 10.836 -5.170 -11.528 1.00 98.19 92 PHE A O 1
ATOM 731 N N . GLU A 1 93 ? 12.688 -5.534 -10.308 1.00 97.31 93 GLU A N 1
ATOM 732 C CA . GLU A 1 93 ? 12.373 -6.916 -9.964 1.00 97.31 93 GLU A CA 1
ATOM 733 C C . GLU A 1 93 ? 13.021 -7.289 -8.626 1.00 97.31 93 GLU A C 1
ATOM 735 O O . GLU A 1 93 ? 14.204 -7.035 -8.409 1.00 97.31 93 GLU A O 1
ATOM 740 N N . ILE A 1 94 ? 12.237 -7.890 -7.731 1.00 97.12 94 ILE A N 1
ATOM 741 C CA . ILE A 1 94 ? 12.698 -8.417 -6.445 1.00 97.12 94 ILE A CA 1
ATOM 742 C C . ILE A 1 94 ? 11.973 -9.730 -6.145 1.00 97.12 94 ILE A C 1
ATOM 744 O O . ILE A 1 94 ? 10.791 -9.886 -6.461 1.00 97.12 94 ILE A O 1
ATOM 748 N N . ALA A 1 95 ? 12.684 -10.679 -5.544 1.00 97.00 95 ALA A N 1
ATOM 749 C CA . ALA A 1 95 ? 12.135 -11.941 -5.069 1.00 97.00 95 ALA A CA 1
ATOM 750 C C . ALA A 1 95 ? 12.655 -12.222 -3.660 1.00 97.00 95 ALA A C 1
ATOM 752 O O . ALA A 1 95 ? 13.816 -11.930 -3.360 1.00 97.00 95 ALA A O 1
ATOM 753 N N . LYS A 1 96 ? 11.804 -12.792 -2.806 1.00 93.19 96 LYS A N 1
ATOM 754 C CA . LYS A 1 96 ? 12.262 -13.359 -1.541 1.00 93.19 96 LYS A CA 1
ATOM 755 C C . LYS A 1 96 ? 13.184 -14.550 -1.831 1.00 93.19 96 LYS A C 1
ATOM 757 O O . LYS A 1 96 ? 12.946 -15.273 -2.803 1.00 93.19 96 LYS A O 1
ATOM 762 N N . PRO A 1 97 ? 14.230 -14.767 -1.019 1.00 90.44 97 PRO A N 1
ATOM 763 C CA . PRO A 1 97 ? 14.977 -16.013 -1.080 1.00 90.44 97 PRO A CA 1
ATOM 764 C C . PRO A 1 97 ? 14.027 -17.198 -0.828 1.00 90.44 97 PRO A C 1
ATOM 766 O O . PRO A 1 97 ? 13.041 -17.033 -0.102 1.00 90.44 97 PRO A O 1
ATOM 769 N N . PRO A 1 98 ? 14.283 -18.370 -1.436 1.00 81.94 98 PRO A N 1
ATOM 770 C CA . PRO A 1 98 ? 13.487 -19.559 -1.162 1.00 81.94 98 PRO A CA 1
ATOM 771 C C . PRO A 1 98 ? 13.529 -19.875 0.341 1.00 81.94 98 PRO A C 1
ATOM 773 O O . PRO A 1 98 ? 14.567 -19.636 0.972 1.00 81.94 98 PRO A O 1
ATOM 776 N N . PRO A 1 99 ? 12.426 -20.385 0.921 1.00 76.50 99 PRO A N 1
ATOM 777 C CA . PRO A 1 99 ? 12.455 -20.855 2.296 1.00 76.50 99 PRO A CA 1
ATOM 778 C C . PRO A 1 99 ? 13.549 -21.927 2.441 1.00 76.50 99 PRO A C 1
ATOM 780 O O . PRO A 1 99 ? 13.812 -22.662 1.479 1.00 76.50 99 PRO A O 1
ATOM 783 N N . PRO A 1 100 ? 14.237 -21.989 3.594 1.00 74.44 100 PRO A N 1
ATOM 784 C CA . PRO A 1 100 ? 15.189 -23.060 3.853 1.00 74.44 100 PRO A CA 1
ATOM 785 C C . PRO A 1 100 ? 14.478 -24.419 3.729 1.00 74.44 100 PRO A C 1
ATOM 787 O O . PRO A 1 100 ? 13.272 -24.486 3.977 1.00 74.44 100 PRO A O 1
ATOM 790 N N . PRO A 1 101 ? 15.187 -25.484 3.315 1.00 76.44 101 PRO A N 1
ATOM 791 C CA . PRO A 1 101 ? 14.607 -26.819 3.305 1.00 76.44 101 PRO A CA 1
ATOM 792 C C . PRO A 1 101 ? 14.121 -27.151 4.718 1.00 76.44 101 PRO A C 1
ATOM 794 O O . PRO A 1 101 ? 14.856 -26.956 5.684 1.00 76.44 101 PRO A O 1
ATOM 797 N N . GLU A 1 102 ? 12.871 -27.590 4.831 1.00 67.75 102 GLU A N 1
ATOM 798 C CA . GLU A 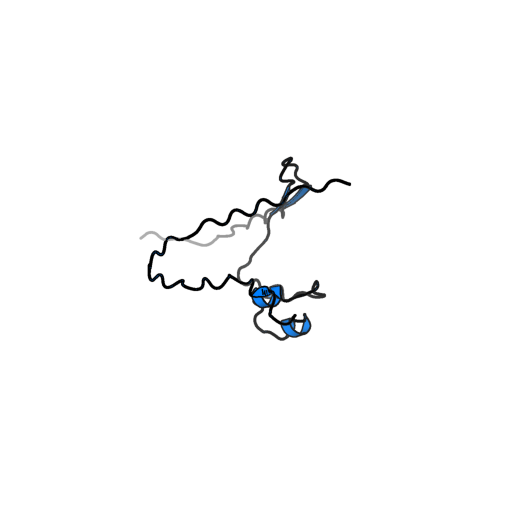1 102 ? 12.364 -28.171 6.067 1.00 67.75 102 GLU A CA 1
ATOM 799 C C . GLU A 1 102 ? 13.120 -29.489 6.269 1.00 67.75 102 GLU A C 1
ATOM 801 O O . GLU A 1 102 ? 13.080 -30.363 5.399 1.00 67.75 102 GLU A O 1
ATOM 806 N N . ASP A 1 103 ? 13.879 -29.595 7.360 1.00 59.97 103 ASP A N 1
ATOM 807 C CA . ASP A 1 103 ? 14.454 -30.863 7.793 1.00 59.97 103 ASP A CA 1
ATOM 808 C C . ASP A 1 103 ? 13.272 -31.783 8.146 1.00 59.97 103 ASP A C 1
ATOM 810 O O . ASP A 1 103 ? 12.623 -31.621 9.180 1.00 59.97 103 ASP A O 1
ATOM 814 N N . ASP A 1 104 ? 12.930 -32.687 7.226 1.00 54.75 104 ASP A N 1
ATOM 815 C CA . ASP A 1 104 ? 11.938 -33.750 7.407 1.00 54.75 104 ASP A CA 1
ATOM 816 C C . ASP A 1 104 ? 12.482 -34.781 8.409 1.00 54.75 104 ASP A C 1
ATOM 818 O O . ASP A 1 104 ? 12.901 -35.879 8.048 1.00 54.75 104 ASP A O 1
ATOM 822 N N . ASP A 1 105 ? 12.520 -34.404 9.686 1.00 57.19 105 ASP A N 1
ATOM 823 C CA . ASP A 1 105 ? 12.666 -35.335 10.801 1.00 57.19 105 ASP A CA 1
ATOM 824 C C . ASP A 1 105 ? 11.305 -36.012 11.053 1.00 57.19 105 ASP A C 1
ATOM 826 O O . ASP A 1 105 ? 10.635 -35.774 12.059 1.00 57.19 105 ASP A O 1
ATOM 830 N N . THR A 1 106 ? 10.875 -36.873 10.125 1.00 55.97 106 THR A N 1
ATOM 831 C CA . THR A 1 106 ? 9.905 -37.938 10.421 1.00 55.97 106 THR A CA 1
ATOM 832 C C . THR A 1 106 ? 10.636 -39.256 10.671 1.00 55.97 106 THR A C 1
ATOM 834 O O . THR A 1 106 ? 10.581 -40.210 9.899 1.00 55.97 106 THR A O 1
ATOM 837 N N . ASP A 1 107 ? 11.318 -39.307 11.813 1.00 51.19 107 ASP A N 1
ATOM 838 C CA . ASP A 1 107 ? 11.639 -40.550 12.511 1.00 51.19 107 ASP A CA 1
ATOM 839 C C . ASP A 1 107 ? 10.468 -40.856 13.460 1.00 51.19 107 ASP A C 1
ATOM 841 O O . ASP A 1 107 ? 10.345 -40.199 14.486 1.00 51.19 107 ASP A O 1
ATOM 845 N N . ASP A 1 108 ? 9.556 -41.769 13.088 1.00 52.62 108 ASP A N 1
ATOM 846 C CA . ASP A 1 108 ? 8.838 -42.633 14.045 1.00 52.62 108 ASP A CA 1
ATOM 847 C C . ASP A 1 108 ? 7.930 -43.700 13.360 1.00 52.62 108 ASP A C 1
ATOM 849 O O . ASP A 1 108 ? 6.804 -43.438 12.939 1.00 52.62 108 ASP A O 1
ATOM 853 N N . ARG A 1 109 ? 8.441 -44.944 13.381 1.00 52.69 109 ARG A N 1
ATOM 854 C CA . ARG A 1 109 ? 7.802 -46.198 13.865 1.00 52.69 109 ARG A CA 1
ATOM 855 C C . ARG A 1 109 ? 6.797 -46.992 13.012 1.00 52.69 109 ARG A C 1
ATOM 857 O O . ARG A 1 109 ? 5.631 -46.648 12.860 1.00 52.69 109 ARG A O 1
ATOM 864 N N . ASP A 1 110 ? 7.291 -48.171 12.617 1.00 53.38 110 ASP A N 1
ATOM 865 C CA . ASP A 1 110 ? 6.696 -49.510 12.772 1.00 53.38 110 ASP A CA 1
ATOM 866 C C . ASP A 1 110 ? 5.188 -49.665 12.507 1.00 53.38 110 ASP A C 1
ATOM 868 O O . ASP A 1 110 ? 4.348 -49.470 13.384 1.00 53.38 110 ASP A O 1
ATOM 872 N N . GLN A 1 111 ? 4.851 -50.161 11.313 1.00 48.94 111 GLN A N 1
ATOM 873 C CA . GLN A 1 111 ? 3.619 -50.923 11.107 1.00 48.94 111 GLN A CA 1
ATOM 874 C C . GLN A 1 111 ? 3.971 -52.408 11.015 1.00 48.94 111 GLN A C 1
ATOM 876 O O . GLN A 1 111 ? 4.423 -52.892 9.974 1.00 48.94 111 GLN A O 1
ATOM 881 N N . ASP A 1 112 ? 3.761 -53.109 12.130 1.00 54.94 112 ASP A N 1
ATOM 882 C CA . ASP A 1 112 ? 3.620 -54.561 12.185 1.00 54.94 112 ASP A CA 1
ATOM 883 C C . ASP A 1 112 ? 2.572 -55.014 11.148 1.00 54.94 112 ASP A C 1
ATOM 885 O O . ASP A 1 112 ? 1.439 -54.530 11.141 1.00 54.94 112 ASP A O 1
ATOM 889 N N . GLN A 1 113 ? 2.954 -55.930 10.252 1.00 55.66 113 GLN A N 1
ATOM 890 C CA . GLN A 1 113 ? 2.022 -56.649 9.378 1.00 55.66 113 GLN A CA 1
ATOM 891 C C . GLN A 1 113 ? 1.637 -57.974 10.042 1.00 55.66 113 GLN A C 1
ATOM 893 O O . GLN A 1 113 ? 2.508 -58.756 10.425 1.00 55.66 113 GLN A O 1
ATOM 898 N N . GLU A 1 114 ? 0.326 -58.168 10.172 1.00 53.12 114 GLU A N 1
ATOM 899 C CA . GLU A 1 114 ? -0.370 -59.350 10.700 1.00 53.12 114 GLU A CA 1
ATOM 900 C C . GLU A 1 114 ? -0.242 -60.589 9.796 1.00 53.12 114 GLU A C 1
ATOM 902 O O . GLU A 1 114 ? -0.231 -60.428 8.550 1.00 53.12 114 GLU A O 1
#

InterPro domains:
  IPR008015 GMP phosphodiesterase, delta subunit [PF05351] (69-109)
  IPR014756 Immunoglobulin E-set [SSF81296] (67-103)
  IPR037036 GMP phosphodiesterase, delta subunit superfamily [G3DSA:2.70.50.40] (36-114)
  IPR051519 PDE6D/unc-119 myristoyl-binding [PTHR12951] (13-112)

Radius of gyration: 32.09 Å; Cα contacts (8 Å, |Δi|>4): 50; chains: 1; bounding box: 62×101×61 Å